Protein AF-A0A6L3JPJ9-F1 (afdb_monomer_lite)

Organism: NCBI:txid246787

Sequence (90 aa):
ILGAPLFKKATLHFENGKNLVITAPDNSDTNRYVDEMHVNGTVYTKNYLKHNELLQGGVIDFKMTDRPNMQRGTQESDLPYSFSKDETMK

Foldseek 3Di:
DDAFDQDQWDKDQDPVRAIAIEGANVHDPQFGEFQWKDFQNHTDQARDDDPVSPVVHHYMYTHTGNDYDPPGQPDPVNYDDDPVVVVVVD

Radius of gyration: 14.55 Å; chains: 1; bounding box: 35×27×38 Å

Secondary structure (DSSP, 8-state):
-----SSSEEEEE-TTS-EEEEE-TT-SSS--EEEEEEETTEE---S---HHHHTT-EEEEEEEESS--SSTT-SGGGSPP-HHHHGGG-

InterPro domains:
  IPR012939 Glycosyl hydrolase family 92 [PF07971] (2-66)
  IPR050883 Peptide-N(4)-(N-acetyl-beta-glucosaminyl)asparagine amidase [PTHR12143] (2-69)

Structure (mmCIF, N/CA/C/O backbone):
data_AF-A0A6L3JPJ9-F1
#
_entry.id   AF-A0A6L3JPJ9-F1
#
loop_
_atom_site.group_PDB
_atom_site.id
_atom_site.type_symbol
_atom_site.label_atom_id
_atom_site.label_alt_id
_atom_site.label_comp_id
_atom_site.label_asym_id
_atom_site.label_entity_id
_atom_site.label_seq_id
_atom_site.pdbx_PDB_ins_code
_atom_site.Cartn_x
_atom_site.Cartn_y
_atom_site.Cartn_z
_atom_site.occupancy
_atom_site.B_iso_or_equiv
_atom_site.auth_seq_id
_atom_site.auth_comp_id
_atom_site.auth_asym_id
_atom_site.auth_atom_id
_atom_site.pdbx_PDB_model_num
ATOM 1 N N . ILE A 1 1 ? 0.722 -1.661 9.072 1.00 97.62 1 ILE A N 1
ATOM 2 C CA . ILE A 1 1 ? 1.981 -1.075 8.544 1.00 97.62 1 ILE A CA 1
ATOM 3 C C . ILE A 1 1 ? 2.136 -1.526 7.103 1.00 97.62 1 ILE A C 1
ATOM 5 O O . ILE A 1 1 ? 1.704 -2.633 6.802 1.00 97.62 1 ILE A O 1
ATOM 9 N N . LEU A 1 2 ? 2.653 -0.670 6.222 1.00 97.56 2 LEU A N 1
ATOM 10 C CA . LEU A 1 2 ? 2.850 -1.000 4.812 1.00 97.56 2 LEU A CA 1
ATOM 11 C C . LEU A 1 2 ? 4.153 -1.771 4.593 1.00 97.56 2 LEU A C 1
ATOM 13 O O . LEU A 1 2 ? 5.191 -1.420 5.146 1.00 97.56 2 LEU A O 1
ATOM 17 N N . GLY A 1 3 ? 4.068 -2.799 3.753 1.00 97.50 3 GLY A N 1
ATOM 18 C CA . GLY A 1 3 ? 5.207 -3.436 3.094 1.00 97.50 3 GLY A CA 1
ATOM 19 C C . GLY A 1 3 ? 5.099 -3.240 1.581 1.00 97.50 3 GLY A C 1
ATOM 20 O O . GLY A 1 3 ? 4.630 -2.198 1.127 1.00 97.50 3 GLY A O 1
ATOM 21 N N . ALA A 1 4 ? 5.462 -4.265 0.810 1.00 97.19 4 ALA A N 1
ATOM 22 C CA . ALA A 1 4 ? 5.241 -4.321 -0.634 1.00 97.19 4 ALA A CA 1
ATOM 23 C C . ALA A 1 4 ? 4.259 -5.458 -0.982 1.00 97.19 4 ALA A C 1
ATOM 25 O O . ALA A 1 4 ? 4.353 -6.537 -0.385 1.00 97.19 4 ALA A O 1
ATOM 26 N N . PRO A 1 5 ? 3.304 -5.251 -1.909 1.00 97.62 5 PRO A N 1
ATOM 27 C CA . PRO A 1 5 ? 2.424 -6.323 -2.364 1.00 97.62 5 PRO A CA 1
ATOM 28 C C . PRO A 1 5 ? 3.224 -7.403 -3.108 1.00 97.62 5 PRO A C 1
ATOM 30 O O . PRO A 1 5 ? 4.207 -7.095 -3.773 1.00 97.62 5 PRO A O 1
ATOM 33 N N . LEU A 1 6 ? 2.784 -8.665 -3.037 1.00 98.06 6 LEU A N 1
ATOM 34 C CA . LEU A 1 6 ? 3.387 -9.780 -3.792 1.00 98.06 6 LEU A CA 1
ATOM 35 C C . LEU A 1 6 ? 2.652 -10.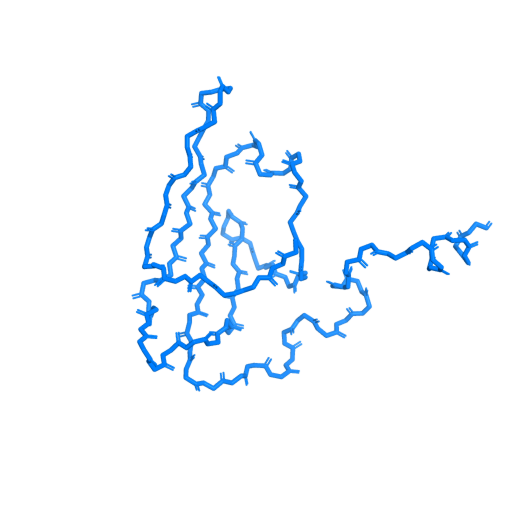076 -5.108 1.00 98.06 6 LEU A C 1
ATOM 37 O O . LEU A 1 6 ? 3.261 -10.437 -6.108 1.00 98.06 6 LEU A O 1
ATOM 41 N N . PHE A 1 7 ? 1.328 -9.934 -5.109 1.00 98.19 7 PHE A N 1
ATOM 42 C CA . PHE A 1 7 ? 0.496 -10.221 -6.275 1.00 98.19 7 PHE A CA 1
ATOM 43 C C . PHE A 1 7 ? 0.174 -8.944 -7.048 1.00 98.19 7 PHE A C 1
ATOM 45 O O . PHE A 1 7 ? 0.121 -7.856 -6.476 1.00 98.19 7 PHE A O 1
ATOM 52 N N . LYS A 1 8 ? -0.122 -9.091 -8.344 1.00 98.62 8 LYS A N 1
ATOM 53 C CA . LYS A 1 8 ? -0.587 -7.979 -9.190 1.00 98.62 8 LYS A CA 1
ATOM 54 C C . LYS A 1 8 ? -1.977 -7.472 -8.818 1.00 98.62 8 LYS A C 1
ATOM 56 O O . LYS A 1 8 ? -2.318 -6.326 -9.102 1.00 98.62 8 LYS A O 1
ATOM 61 N N . LYS A 1 9 ? -2.795 -8.331 -8.211 1.00 98.75 9 LYS A N 1
ATOM 62 C CA . LYS A 1 9 ? -4.122 -7.982 -7.716 1.00 98.75 9 LYS A CA 1
ATOM 63 C C . LYS A 1 9 ? -4.488 -8.865 -6.533 1.00 98.75 9 LYS A C 1
ATOM 65 O O . LYS A 1 9 ? -4.293 -10.076 -6.584 1.00 98.75 9 LYS A O 1
ATOM 70 N N . ALA A 1 10 ? -5.067 -8.256 -5.510 1.00 98.62 10 ALA A N 1
ATOM 71 C CA . ALA A 1 10 ? -5.759 -8.939 -4.429 1.00 98.62 10 ALA A CA 1
ATOM 72 C C . ALA A 1 10 ? -7.124 -8.278 -4.214 1.00 98.62 10 ALA A C 1
ATOM 74 O O . ALA A 1 10 ? -7.326 -7.103 -4.522 1.00 98.62 10 ALA A O 1
ATOM 75 N N . THR A 1 11 ? -8.097 -9.030 -3.716 1.00 98.75 11 THR A N 1
ATOM 76 C CA . THR A 1 11 ? -9.403 -8.483 -3.342 1.00 98.75 11 THR A CA 1
ATOM 77 C C . THR A 1 11 ? -9.796 -9.058 -1.996 1.00 98.75 11 THR A C 1
ATOM 79 O O . THR A 1 11 ? -9.776 -10.271 -1.810 1.00 98.75 11 THR A O 1
ATOM 82 N N . LEU A 1 12 ? -10.091 -8.171 -1.051 1.00 98.56 12 LEU A N 1
ATOM 83 C CA . LEU A 1 12 ? -10.591 -8.520 0.267 1.00 98.56 12 LEU A CA 1
ATOM 84 C C . LEU A 1 12 ? -12.101 -8.306 0.264 1.00 98.56 12 LEU A C 1
ATOM 86 O O . LEU A 1 12 ? -12.575 -7.238 -0.125 1.00 98.56 12 LEU A O 1
ATOM 90 N N . HIS A 1 13 ? -12.825 -9.318 0.725 1.00 98.62 13 HIS A N 1
ATOM 91 C CA . HIS A 1 13 ? -14.261 -9.269 0.962 1.00 98.62 13 HIS A CA 1
ATOM 92 C C . HIS A 1 13 ? -14.483 -9.165 2.469 1.00 98.62 13 HIS A C 1
ATOM 94 O O . HIS A 1 13 ? -14.068 -10.055 3.211 1.00 98.62 13 HIS A O 1
ATOM 100 N N . PHE A 1 14 ? -15.077 -8.068 2.931 1.00 98.44 14 PHE A N 1
ATOM 101 C CA . PHE A 1 14 ? -15.333 -7.854 4.353 1.00 98.44 14 PHE A CA 1
ATOM 102 C C . PHE A 1 14 ? -16.728 -8.343 4.751 1.00 98.44 14 PHE A C 1
ATOM 104 O O . PHE A 1 14 ? -17.652 -8.366 3.940 1.00 98.44 14 PHE A O 1
ATOM 111 N N . GLU A 1 15 ? -16.910 -8.654 6.037 1.00 98.38 15 GLU A N 1
ATOM 112 C CA . GLU A 1 15 ? -18.199 -9.093 6.598 1.00 98.38 15 GLU A CA 1
ATOM 113 C C . GLU A 1 15 ? -19.313 -8.044 6.448 1.00 98.38 15 GLU A C 1
ATOM 115 O O . GLU A 1 15 ? -20.485 -8.388 6.343 1.00 98.38 15 GLU A O 1
ATOM 120 N N . ASN A 1 16 ? -18.956 -6.757 6.373 1.00 97.75 16 ASN A N 1
ATOM 121 C CA . ASN A 1 16 ? -19.901 -5.658 6.150 1.00 97.75 16 ASN A CA 1
ATOM 122 C C . ASN A 1 16 ? -20.383 -5.538 4.686 1.00 97.75 16 ASN A C 1
ATOM 124 O O . ASN A 1 16 ? -21.020 -4.547 4.328 1.00 97.75 16 ASN A O 1
ATOM 128 N N . GLY A 1 17 ? -20.039 -6.506 3.831 1.00 98.44 17 GLY A N 1
ATOM 129 C CA . GLY A 1 17 ? -20.423 -6.570 2.421 1.00 98.44 17 GLY A CA 1
ATOM 130 C C . GLY A 1 17 ? -19.606 -5.671 1.492 1.00 98.44 17 GLY A C 1
ATOM 131 O O . GLY A 1 17 ? -19.824 -5.695 0.280 1.00 98.44 17 GLY A O 1
ATOM 132 N N . LYS A 1 18 ? -18.665 -4.878 2.01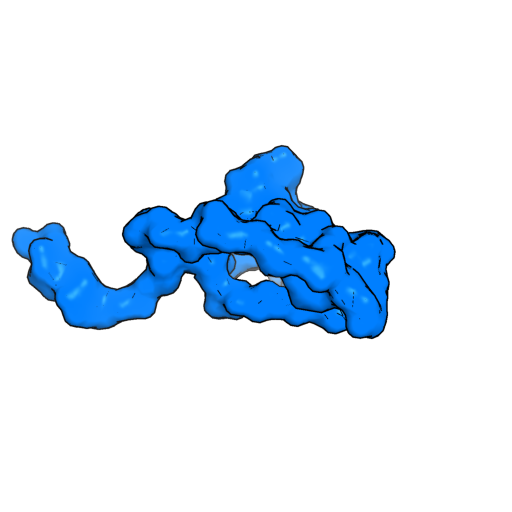8 1.00 98.56 18 LYS A N 1
ATOM 133 C CA . LYS A 1 18 ? -17.777 -4.046 1.201 1.00 98.56 18 LYS A CA 1
ATOM 134 C C . LYS A 1 18 ? -16.548 -4.825 0.753 1.00 98.56 18 LYS A C 1
ATOM 136 O O . LYS A 1 18 ? -16.102 -5.764 1.408 1.00 98.56 18 LYS A O 1
ATOM 141 N N . ASN A 1 19 ? -15.962 -4.362 -0.346 1.00 98.62 19 ASN A N 1
ATOM 142 C CA . ASN A 1 19 ? -14.753 -4.938 -0.914 1.00 98.62 19 ASN A CA 1
ATOM 143 C C . ASN A 1 19 ? -13.634 -3.906 -0.952 1.00 98.62 19 ASN A C 1
ATOM 145 O O . ASN A 1 19 ? -13.881 -2.737 -1.251 1.00 98.62 19 ASN A O 1
ATOM 149 N N . LEU A 1 20 ? -12.409 -4.365 -0.718 1.00 98.75 20 LEU A N 1
ATOM 150 C CA . LEU A 1 20 ? -11.190 -3.612 -0.977 1.00 98.75 20 LEU A CA 1
ATOM 151 C C . LEU A 1 20 ? -10.405 -4.310 -2.083 1.00 98.75 20 LEU A C 1
ATOM 153 O O . LEU A 1 20 ? -10.012 -5.467 -1.939 1.00 98.75 20 LEU A O 1
ATOM 157 N N . VAL A 1 21 ? -10.160 -3.603 -3.178 1.00 98.81 21 VAL A N 1
ATOM 158 C CA . VAL A 1 21 ? -9.327 -4.081 -4.281 1.00 98.81 21 VAL A CA 1
ATOM 159 C C . VAL A 1 21 ? -7.944 -3.465 -4.146 1.00 98.81 21 VAL A C 1
ATOM 161 O O . VAL A 1 21 ? -7.809 -2.252 -4.065 1.00 98.81 21 VAL A O 1
ATOM 164 N N . ILE A 1 22 ? -6.913 -4.301 -4.135 1.00 98.81 22 ILE A N 1
ATOM 165 C CA . ILE A 1 22 ? -5.519 -3.868 -4.125 1.00 98.81 22 ILE A CA 1
ATOM 166 C C . ILE A 1 22 ? -4.927 -4.219 -5.484 1.00 98.81 22 ILE A C 1
ATOM 168 O O . ILE A 1 22 ? -4.969 -5.387 -5.880 1.00 98.81 22 ILE A O 1
ATOM 172 N N . THR A 1 23 ? -4.389 -3.236 -6.199 1.00 98.81 23 THR A N 1
ATOM 173 C CA . THR A 1 23 ? -3.768 -3.423 -7.514 1.00 98.81 23 THR A CA 1
ATOM 174 C C . THR A 1 23 ? -2.290 -3.041 -7.472 1.00 98.81 23 THR A C 1
ATOM 176 O O . THR A 1 23 ? -1.882 -2.134 -6.753 1.00 98.81 23 THR A O 1
ATOM 179 N N . ALA A 1 24 ? -1.478 -3.785 -8.214 1.00 98.75 24 ALA A N 1
ATOM 180 C CA . ALA A 1 24 ? -0.049 -3.559 -8.396 1.00 98.75 24 ALA A CA 1
ATOM 181 C C . ALA A 1 24 ? 0.374 -4.156 -9.755 1.00 98.75 24 ALA A C 1
ATOM 183 O O . ALA A 1 24 ? 1.090 -5.157 -9.794 1.00 98.75 24 ALA A O 1
ATOM 184 N N . PRO A 1 25 ? -0.137 -3.644 -10.889 1.00 98.38 25 PRO A N 1
ATOM 185 C CA . PRO A 1 25 ? -0.027 -4.315 -12.192 1.00 98.38 25 PRO A CA 1
ATOM 186 C C . PRO A 1 25 ? 1.423 -4.560 -12.639 1.00 98.38 25 PRO A C 1
ATOM 188 O O . PRO A 1 25 ? 1.711 -5.594 -13.255 1.00 98.38 25 PRO A O 1
ATOM 191 N N . ASP A 1 26 ? 2.324 -3.654 -12.257 1.00 98.19 26 ASP A N 1
ATOM 192 C CA . ASP A 1 26 ? 3.750 -3.699 -12.584 1.00 98.19 26 ASP A CA 1
ATOM 193 C C . ASP A 1 26 ? 4.566 -4.605 -11.651 1.00 98.19 26 ASP A C 1
ATOM 195 O O . ASP A 1 26 ? 5.772 -4.750 -11.843 1.00 98.19 26 ASP A O 1
ATOM 199 N N . ASN A 1 27 ? 3.936 -5.227 -10.648 1.00 98.06 27 ASN A N 1
ATOM 200 C CA . ASN A 1 27 ? 4.611 -6.109 -9.702 1.00 98.06 27 ASN A CA 1
ATOM 201 C C . ASN A 1 27 ? 5.239 -7.321 -10.407 1.00 98.06 27 ASN A C 1
ATOM 203 O O . ASN A 1 27 ? 4.601 -7.983 -11.236 1.00 98.06 27 ASN A O 1
ATOM 207 N N . SER A 1 28 ? 6.495 -7.603 -10.076 1.00 98.44 28 SER A N 1
ATOM 208 C CA . SER A 1 28 ? 7.287 -8.685 -10.652 1.00 98.44 28 SER A CA 1
ATOM 209 C C . SER A 1 28 ? 8.484 -9.016 -9.761 1.00 98.44 28 SER A C 1
ATOM 211 O O . SER A 1 28 ? 8.789 -8.297 -8.809 1.00 98.44 28 SER A O 1
ATOM 213 N N . ASP A 1 29 ? 9.233 -10.059 -10.125 1.00 97.81 29 ASP A N 1
ATOM 214 C CA . ASP A 1 29 ? 10.492 -10.403 -9.457 1.00 97.81 29 ASP A CA 1
ATOM 215 C C . ASP A 1 29 ? 11.543 -9.287 -9.530 1.00 97.81 29 ASP A C 1
ATOM 217 O O . ASP A 1 29 ? 12.491 -9.305 -8.745 1.00 97.81 29 ASP A O 1
ATOM 221 N N . THR A 1 30 ? 11.386 -8.317 -10.434 1.00 98.31 30 THR A N 1
ATOM 222 C CA . THR A 1 30 ? 12.258 -7.144 -10.572 1.00 98.31 30 THR A CA 1
ATOM 223 C C . THR A 1 30 ? 11.666 -5.919 -9.869 1.00 98.31 30 THR A C 1
ATOM 225 O O . THR A 1 30 ? 12.359 -5.254 -9.102 1.00 98.31 30 THR A O 1
ATOM 228 N N . ASN A 1 31 ? 10.373 -5.651 -10.062 1.00 98.62 31 ASN A N 1
ATOM 229 C CA . ASN A 1 31 ? 9.708 -4.447 -9.561 1.00 98.62 31 ASN A CA 1
ATOM 230 C C . ASN A 1 31 ? 9.193 -4.640 -8.130 1.00 98.62 31 ASN A C 1
ATOM 232 O O . ASN A 1 31 ? 8.004 -4.874 -7.908 1.00 98.62 31 ASN A O 1
ATOM 236 N N . ARG A 1 32 ? 10.105 -4.563 -7.156 1.00 97.81 32 ARG A N 1
ATOM 237 C CA . ARG A 1 32 ? 9.826 -4.869 -5.741 1.00 97.81 32 ARG A CA 1
ATOM 238 C C . ARG A 1 32 ? 9.562 -3.644 -4.866 1.00 97.81 32 ARG A C 1
ATOM 240 O O . ARG A 1 32 ? 9.119 -3.804 -3.730 1.00 97.81 32 ARG A O 1
ATOM 247 N N . TYR A 1 33 ? 9.847 -2.439 -5.353 1.00 98.62 33 TYR A N 1
ATOM 248 C CA . TYR A 1 33 ? 9.693 -1.208 -4.580 1.00 98.62 33 TYR A CA 1
ATOM 249 C C . TYR A 1 33 ? 8.380 -0.508 -4.916 1.00 98.62 33 TYR A C 1
ATOM 251 O O . TYR A 1 33 ? 7.943 -0.505 -6.064 1.00 98.62 33 TYR A O 1
ATOM 259 N N . VAL A 1 34 ? 7.767 0.110 -3.906 1.00 98.62 34 VAL A N 1
ATOM 260 C CA . VAL A 1 34 ? 6.607 0.987 -4.087 1.00 98.62 34 VAL A CA 1
ATOM 261 C C . VAL A 1 34 ? 7.114 2.383 -4.446 1.00 98.62 34 VAL A C 1
ATOM 263 O O . VAL A 1 34 ? 7.698 3.056 -3.597 1.00 98.62 34 VAL A O 1
ATOM 266 N N . ASP A 1 35 ? 6.883 2.812 -5.685 1.00 98.56 35 ASP A N 1
ATOM 267 C CA . ASP A 1 35 ? 7.181 4.176 -6.137 1.00 98.56 35 ASP A CA 1
ATOM 268 C C . ASP A 1 35 ? 6.114 5.156 -5.642 1.00 98.56 35 ASP A C 1
ATOM 270 O O . ASP A 1 35 ? 6.409 6.179 -5.031 1.00 98.56 35 ASP A O 1
ATOM 274 N N . GLU A 1 36 ? 4.848 4.793 -5.846 1.00 98.50 36 GLU A N 1
ATOM 275 C CA . GLU A 1 36 ? 3.680 5.584 -5.473 1.00 98.50 36 GLU A CA 1
ATOM 276 C C . GLU A 1 36 ? 2.557 4.666 -4.986 1.00 98.50 36 GLU A C 1
ATOM 278 O O . GLU A 1 36 ? 2.480 3.485 -5.334 1.00 98.50 36 GLU A O 1
ATOM 283 N N . MET A 1 37 ? 1.662 5.224 -4.178 1.00 98.44 37 MET A N 1
ATOM 284 C CA . MET A 1 37 ? 0.461 4.546 -3.714 1.00 98.44 37 MET A CA 1
ATOM 285 C C . MET A 1 37 ? -0.704 5.527 -3.771 1.00 98.44 37 MET A C 1
ATOM 287 O O . MET A 1 37 ? -0.568 6.674 -3.344 1.00 98.44 37 MET A O 1
ATOM 291 N N . HIS A 1 38 ? -1.847 5.058 -4.254 1.00 98.62 38 HIS A N 1
ATOM 292 C CA . HIS A 1 38 ? -3.091 5.810 -4.270 1.00 98.62 38 HIS A CA 1
ATOM 293 C C . HIS A 1 38 ? -4.149 5.067 -3.466 1.00 98.62 38 HIS A C 1
ATOM 295 O O . HIS A 1 38 ? -4.256 3.845 -3.547 1.00 98.62 38 HIS A O 1
ATOM 301 N N . VAL A 1 39 ? -4.945 5.805 -2.698 1.00 98.25 39 VAL A N 1
ATOM 302 C CA . VAL A 1 39 ? -6.133 5.286 -2.015 1.00 98.25 39 VAL A CA 1
ATOM 303 C C . VAL A 1 39 ? -7.330 6.014 -2.600 1.00 98.25 39 VAL A C 1
ATOM 305 O O . VAL A 1 39 ? -7.426 7.236 -2.492 1.00 98.25 39 VAL A O 1
ATOM 308 N N . ASN A 1 40 ? -8.221 5.270 -3.255 1.00 97.69 40 ASN A N 1
ATOM 309 C CA . ASN A 1 40 ? -9.390 5.808 -3.953 1.00 97.69 40 ASN A CA 1
ATOM 310 C C . ASN A 1 40 ? -9.025 6.975 -4.894 1.00 97.69 40 ASN A C 1
ATOM 312 O O . ASN A 1 40 ? -9.652 8.032 -4.872 1.00 97.69 40 ASN A O 1
ATOM 316 N N . GLY A 1 41 ? -7.956 6.800 -5.680 1.00 97.88 41 GLY A N 1
ATOM 317 C CA . GLY A 1 41 ? -7.460 7.791 -6.642 1.00 97.88 41 GLY A CA 1
ATOM 318 C C . GLY A 1 41 ? -6.664 8.960 -6.049 1.00 97.88 41 GLY A C 1
ATOM 319 O O . GLY A 1 41 ? -6.142 9.772 -6.805 1.00 97.88 41 GLY A O 1
ATOM 320 N N . THR A 1 42 ? -6.528 9.059 -4.722 1.00 97.94 42 THR A N 1
ATOM 321 C CA . THR A 1 42 ? -5.763 10.137 -4.070 1.00 97.94 42 THR A CA 1
ATOM 322 C C . THR A 1 42 ? -4.379 9.652 -3.661 1.00 97.94 42 THR A C 1
ATOM 324 O O . THR A 1 42 ? -4.254 8.573 -3.081 1.00 97.94 42 THR A O 1
ATOM 327 N N . VAL A 1 43 ? -3.345 10.456 -3.931 1.00 98.25 43 VAL A N 1
ATOM 328 C CA . VAL A 1 43 ? -1.956 10.166 -3.535 1.00 98.25 43 VAL A CA 1
ATOM 329 C C . VAL A 1 43 ? -1.874 9.923 -2.027 1.00 98.25 43 VAL A C 1
ATOM 331 O O . VAL A 1 43 ? -2.381 10.710 -1.225 1.00 98.25 43 VAL A O 1
ATOM 334 N N . TYR A 1 44 ? -1.210 8.836 -1.642 1.00 98.44 44 TYR A N 1
ATOM 335 C CA . TYR A 1 44 ? -1.090 8.397 -0.260 1.00 98.44 44 TYR A CA 1
ATOM 336 C C . TYR A 1 44 ? 0.364 8.061 0.096 1.00 98.44 44 TYR A C 1
ATOM 338 O O . TYR A 1 44 ? 0.940 7.075 -0.367 1.00 98.44 44 TYR A O 1
ATOM 346 N N . THR A 1 45 ? 0.964 8.884 0.955 1.00 98.44 45 THR A N 1
ATOM 347 C CA . THR A 1 45 ? 2.393 8.805 1.303 1.00 98.44 45 THR A CA 1
ATOM 348 C C . THR A 1 45 ? 2.684 8.025 2.582 1.00 98.44 45 THR A C 1
ATOM 350 O O . THR A 1 45 ? 3.793 7.517 2.739 1.00 98.44 45 THR A O 1
ATOM 353 N N . LYS A 1 46 ? 1.701 7.883 3.482 1.00 98.56 46 LYS A N 1
ATOM 354 C CA . LYS A 1 46 ? 1.922 7.310 4.818 1.00 98.56 46 LYS A CA 1
ATOM 355 C C . LYS A 1 46 ? 2.335 5.843 4.747 1.00 98.56 46 LYS A C 1
ATOM 357 O O . LYS A 1 46 ? 1.832 5.087 3.920 1.00 98.56 46 LYS A O 1
ATOM 362 N N . ASN A 1 47 ? 3.156 5.401 5.698 1.00 98.56 47 ASN A N 1
ATOM 363 C CA . ASN A 1 47 ? 3.638 4.015 5.795 1.00 98.56 47 ASN A CA 1
ATOM 364 C C . ASN A 1 47 ? 2.687 3.082 6.564 1.00 98.56 47 ASN A C 1
ATOM 366 O O . ASN A 1 47 ? 3.064 2.005 7.036 1.00 98.56 47 ASN A O 1
ATOM 370 N N . TYR A 1 48 ? 1.428 3.480 6.716 1.00 98.44 48 TYR A N 1
ATOM 371 C CA . TYR A 1 48 ? 0.397 2.707 7.393 1.00 98.44 48 TYR A CA 1
ATOM 372 C C . TYR A 1 48 ? -0.976 3.018 6.804 1.00 98.44 48 TYR A C 1
ATOM 374 O O . TYR A 1 48 ? -1.176 4.061 6.195 1.00 98.44 48 TYR A O 1
ATOM 382 N N . LEU A 1 49 ? -1.922 2.112 7.017 1.00 97.50 49 LEU A N 1
ATOM 383 C CA . LEU A 1 49 ? -3.339 2.280 6.707 1.00 97.50 49 LEU A CA 1
ATOM 384 C C . LEU A 1 49 ? -4.116 2.115 8.006 1.00 97.50 49 LEU A C 1
ATOM 386 O O . LEU A 1 49 ? -3.745 1.274 8.835 1.00 97.50 49 LEU A O 1
ATOM 390 N N . LYS A 1 50 ? -5.176 2.900 8.197 1.00 96.75 50 LYS A N 1
ATOM 391 C CA . LYS A 1 50 ? -6.040 2.745 9.366 1.00 96.75 50 LYS A CA 1
ATOM 392 C C . LYS A 1 50 ? -7.107 1.697 9.087 1.00 96.75 50 LYS A C 1
ATOM 394 O O . LYS A 1 50 ? -7.679 1.637 8.003 1.00 96.75 50 LYS A O 1
ATOM 399 N N . HIS A 1 51 ? -7.408 0.879 10.089 1.00 97.38 51 HIS A N 1
ATOM 400 C CA . HIS A 1 51 ? -8.384 -0.199 9.945 1.00 97.38 51 HIS A CA 1
ATOM 401 C C . HIS A 1 51 ? -9.779 0.313 9.543 1.00 97.38 51 HIS A C 1
ATOM 403 O O . HIS A 1 51 ? -10.405 -0.230 8.638 1.00 97.38 51 HIS A O 1
ATOM 409 N N . ASN A 1 52 ? -10.236 1.404 10.161 1.00 96.38 52 ASN A N 1
ATOM 410 C CA . ASN A 1 52 ? -11.528 2.022 9.859 1.00 96.38 52 ASN A CA 1
ATOM 411 C C . ASN A 1 52 ? -11.618 2.602 8.435 1.00 96.38 52 ASN A C 1
ATOM 413 O O . ASN A 1 52 ? -12.713 2.673 7.888 1.00 96.38 52 ASN A O 1
ATOM 417 N N . GLU A 1 53 ? -10.500 3.012 7.835 1.00 94.06 53 GLU A N 1
ATOM 418 C CA . GLU A 1 53 ? -10.446 3.447 6.435 1.00 94.06 53 GLU A CA 1
ATOM 419 C C . GLU A 1 53 ? -10.549 2.237 5.500 1.00 94.06 53 GLU A C 1
ATOM 421 O O . GLU A 1 53 ? -11.327 2.264 4.552 1.00 94.06 53 GLU A O 1
ATOM 426 N N . LEU A 1 54 ? -9.862 1.130 5.813 1.00 96.12 54 LEU A N 1
ATOM 427 C CA . LEU A 1 54 ? -9.946 -0.106 5.021 1.00 96.12 54 LEU A CA 1
ATOM 428 C C . LEU A 1 54 ? -11.358 -0.689 4.991 1.00 96.12 54 LEU A C 1
ATOM 430 O O . LEU A 1 54 ? -11.826 -1.102 3.933 1.00 96.12 54 LEU A O 1
ATOM 434 N N . LEU A 1 55 ? -12.058 -0.682 6.129 1.00 97.69 55 LEU A N 1
ATOM 435 C CA . LEU A 1 55 ? -13.431 -1.185 6.224 1.00 97.69 55 LEU A CA 1
ATOM 436 C C . LEU A 1 55 ? -14.438 -0.392 5.379 1.00 97.69 55 LEU A C 1
ATOM 438 O O . LEU A 1 55 ? -15.563 -0.857 5.184 1.00 97.69 55 LEU A O 1
ATOM 442 N N . GLN A 1 56 ? -14.069 0.784 4.861 1.00 97.88 56 GLN A N 1
ATOM 443 C CA . GLN A 1 56 ? -14.897 1.523 3.906 1.00 97.88 56 GLN A CA 1
ATOM 444 C C . GLN A 1 56 ? -14.844 0.927 2.494 1.00 97.88 56 GLN A C 1
ATOM 446 O O . GLN A 1 56 ? -15.675 1.306 1.669 1.00 97.88 56 GLN A O 1
ATOM 451 N N . GLY A 1 57 ? -13.953 -0.039 2.247 1.00 98.25 57 GLY A N 1
ATOM 452 C CA . GLY A 1 57 ? -13.725 -0.645 0.942 1.00 98.25 57 GLY A CA 1
ATOM 453 C C . GLY A 1 57 ? -13.004 0.298 -0.021 1.00 98.25 57 GLY A C 1
ATOM 454 O O . GLY A 1 57 ? -12.341 1.248 0.393 1.00 98.25 57 GLY A O 1
ATOM 455 N N . GLY A 1 58 ? -13.149 0.029 -1.315 1.00 98.25 58 GLY A N 1
ATOM 456 C CA . GLY A 1 58 ? -12.608 0.862 -2.386 1.00 98.25 58 GLY A CA 1
ATOM 457 C C . GLY A 1 58 ? -11.393 0.242 -3.066 1.00 98.25 58 GLY A C 1
ATOM 458 O O . GLY A 1 58 ? -11.313 -0.982 -3.210 1.00 98.25 58 GLY A O 1
ATOM 459 N N . VAL A 1 59 ? -10.474 1.091 -3.522 1.00 98.62 59 VAL A N 1
ATOM 460 C CA . VAL A 1 59 ? -9.310 0.686 -4.317 1.00 98.62 59 VAL A CA 1
ATOM 461 C C . VAL A 1 59 ? -8.027 1.270 -3.734 1.00 98.62 59 VAL A C 1
ATOM 463 O O . VAL A 1 59 ? -7.971 2.446 -3.371 1.00 98.62 59 VAL A O 1
ATOM 466 N N . ILE A 1 60 ? -6.996 0.434 -3.653 1.00 98.69 60 ILE A N 1
ATOM 467 C CA . ILE A 1 60 ? -5.619 0.836 -3.385 1.00 98.69 60 ILE A CA 1
ATOM 468 C C . ILE A 1 60 ? -4.780 0.449 -4.594 1.00 98.69 60 ILE A C 1
ATOM 470 O O . ILE A 1 60 ? -4.689 -0.734 -4.922 1.00 98.69 60 ILE A O 1
ATOM 474 N N . ASP A 1 61 ? -4.136 1.429 -5.211 1.00 98.81 61 ASP A N 1
ATOM 475 C CA . ASP A 1 61 ? -3.297 1.227 -6.388 1.00 98.81 61 ASP A CA 1
ATOM 476 C C . ASP A 1 61 ? -1.833 1.486 -6.034 1.00 98.81 61 ASP A C 1
ATOM 478 O O . ASP A 1 61 ? -1.467 2.575 -5.588 1.00 98.81 61 ASP A O 1
ATOM 482 N N . PHE A 1 62 ? -0.990 0.475 -6.227 1.00 98.75 62 PHE A N 1
ATOM 483 C CA . PHE A 1 62 ? 0.455 0.550 -6.054 1.00 98.75 62 PHE A CA 1
ATOM 484 C C . PHE A 1 62 ? 1.143 0.659 -7.414 1.00 98.75 62 PHE A C 1
ATOM 486 O O . PHE A 1 62 ? 0.978 -0.202 -8.281 1.00 98.75 62 PHE A O 1
ATOM 493 N N . LYS A 1 63 ? 1.980 1.683 -7.569 1.00 98.69 63 LYS A N 1
ATOM 494 C CA . LYS A 1 63 ? 2.930 1.790 -8.677 1.00 98.69 63 LYS A CA 1
ATOM 495 C C . LYS A 1 63 ? 4.235 1.129 -8.247 1.00 98.69 63 LYS A C 1
ATOM 497 O O . LYS A 1 63 ? 4.879 1.589 -7.302 1.00 98.69 63 LYS A O 1
ATOM 502 N N . MET A 1 64 ? 4.591 0.03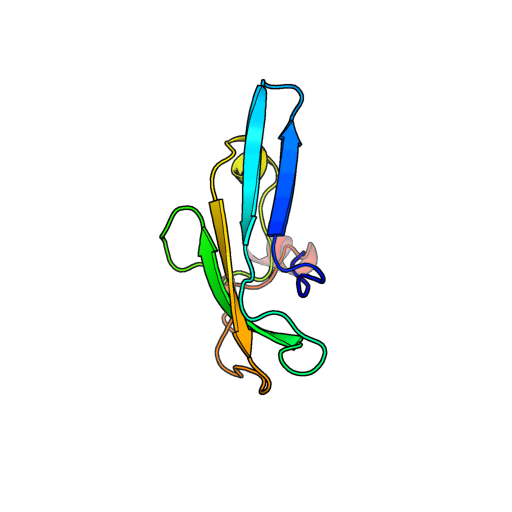1 -8.908 1.00 98.69 64 MET A N 1
ATOM 503 C CA . MET A 1 64 ? 5.770 -0.769 -8.566 1.00 98.69 64 MET A CA 1
ATOM 504 C C . MET A 1 64 ? 6.948 -0.415 -9.476 1.00 98.69 64 MET A C 1
ATOM 506 O O . MET A 1 64 ? 6.757 -0.109 -10.648 1.00 98.69 64 MET A O 1
ATOM 510 N N . THR A 1 65 ? 8.167 -0.482 -8.949 1.00 98.75 65 THR A N 1
ATOM 511 C CA . THR A 1 65 ? 9.400 -0.130 -9.672 1.00 98.75 65 THR A CA 1
ATOM 512 C C . THR A 1 65 ? 10.586 -0.991 -9.219 1.00 98.75 65 THR A C 1
ATOM 514 O O . THR A 1 65 ? 10.549 -1.616 -8.152 1.00 98.75 65 THR A O 1
ATOM 517 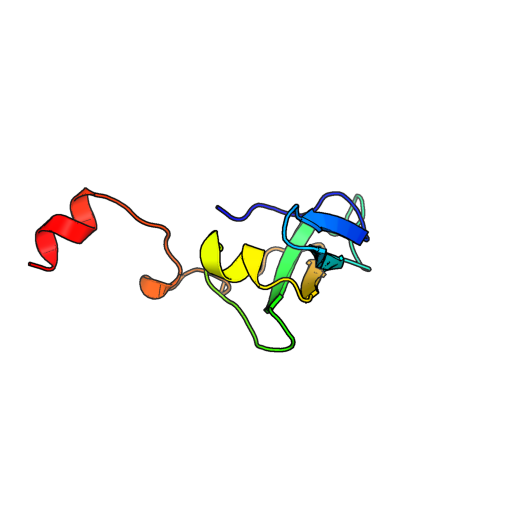N N . ASP A 1 66 ? 11.641 -1.040 -10.031 1.00 98.62 66 ASP A N 1
ATOM 518 C CA . ASP A 1 66 ? 12.886 -1.779 -9.782 1.00 98.62 66 ASP A CA 1
ATOM 519 C C . ASP A 1 66 ? 13.892 -1.009 -8.906 1.00 98.62 66 ASP A C 1
ATOM 521 O O . ASP A 1 66 ? 14.867 -1.586 -8.421 1.00 98.62 66 ASP A O 1
ATOM 525 N N . ARG A 1 67 ? 13.643 0.283 -8.656 1.00 98.44 67 ARG A N 1
ATOM 526 C CA . ARG A 1 67 ? 14.504 1.164 -7.854 1.00 98.44 67 ARG A CA 1
ATOM 527 C C . ARG A 1 67 ? 13.739 1.824 -6.711 1.00 98.44 67 ARG A C 1
ATOM 529 O O . ARG A 1 67 ? 12.619 2.274 -6.918 1.00 98.44 67 ARG A O 1
ATOM 536 N N . PRO A 1 68 ? 14.332 1.968 -5.518 1.00 98.25 68 PRO A N 1
ATOM 537 C CA . PRO A 1 68 ? 13.647 2.616 -4.408 1.00 98.25 68 PRO A CA 1
ATOM 538 C C . PRO A 1 68 ? 13.377 4.098 -4.701 1.00 98.25 68 PRO A C 1
ATOM 540 O O . PRO A 1 68 ? 14.274 4.835 -5.116 1.00 98.25 68 PRO A O 1
ATOM 543 N N . ASN A 1 69 ? 12.158 4.549 -4.407 1.00 98.44 69 ASN A N 1
ATOM 544 C CA . ASN A 1 69 ? 11.847 5.968 -4.289 1.00 98.44 69 ASN A CA 1
ATOM 545 C C . ASN A 1 69 ? 12.271 6.448 -2.895 1.00 98.44 69 ASN A C 1
ATOM 547 O O . ASN A 1 69 ? 11.633 6.126 -1.893 1.00 98.44 69 ASN A O 1
ATOM 551 N N . MET A 1 70 ? 13.365 7.207 -2.831 1.00 98.31 70 MET A N 1
ATOM 552 C CA . MET A 1 70 ? 13.961 7.660 -1.567 1.00 98.31 70 MET A CA 1
ATOM 553 C C . MET A 1 70 ? 13.210 8.838 -0.928 1.00 98.31 70 MET A C 1
ATOM 555 O O . MET A 1 70 ? 13.582 9.276 0.157 1.00 98.31 70 MET A O 1
ATOM 559 N N . GLN A 1 71 ? 12.187 9.381 -1.594 1.00 98.19 71 GLN A N 1
ATOM 560 C CA . GLN A 1 71 ? 11.396 10.513 -1.112 1.00 98.19 71 GLN A CA 1
ATOM 561 C C . GLN A 1 71 ? 10.068 10.064 -0.487 1.00 98.19 71 GLN A C 1
ATOM 563 O O . GLN A 1 71 ? 9.572 10.719 0.433 1.00 98.19 71 GLN A O 1
ATOM 568 N N . ARG A 1 72 ? 9.490 8.947 -0.946 1.00 98.31 72 ARG A N 1
ATOM 569 C CA . ARG A 1 72 ? 8.191 8.452 -0.474 1.00 98.31 72 ARG A CA 1
ATOM 570 C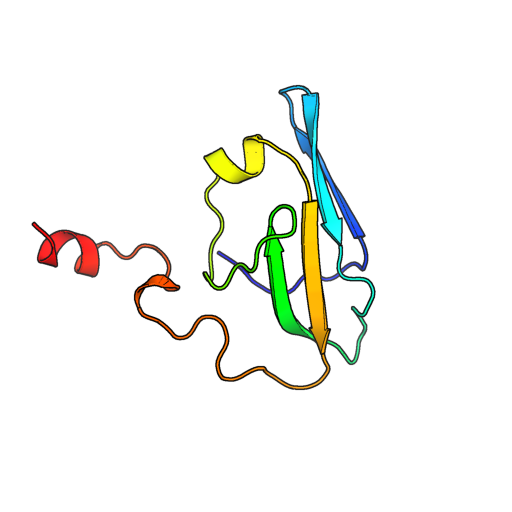 C . ARG A 1 72 ? 8.235 8.035 1.001 1.00 98.31 72 ARG A C 1
ATOM 572 O O . ARG A 1 72 ? 9.061 7.220 1.400 1.00 98.31 72 ARG A O 1
ATOM 579 N N . GLY A 1 73 ? 7.265 8.509 1.786 1.00 98.00 73 GLY A N 1
ATOM 580 C CA . GLY A 1 73 ? 7.029 8.025 3.149 1.00 98.00 73 GLY A CA 1
ATOM 581 C C . GLY A 1 73 ? 8.118 8.427 4.145 1.00 98.00 73 GLY A C 1
ATOM 582 O O . GLY A 1 73 ? 8.368 7.697 5.102 1.00 98.00 73 GLY A O 1
ATOM 583 N N . THR A 1 74 ? 8.807 9.540 3.894 1.00 98.38 74 THR A N 1
ATOM 584 C CA . THR A 1 74 ? 9.946 10.006 4.703 1.00 98.38 74 THR A CA 1
ATOM 585 C C . THR A 1 74 ? 9.593 11.136 5.666 1.00 98.38 74 THR A C 1
ATOM 587 O O . THR A 1 74 ? 10.403 11.471 6.527 1.00 98.38 74 THR A O 1
ATOM 590 N N . GLN A 1 75 ? 8.403 11.732 5.543 1.00 98.25 75 GLN A N 1
ATOM 591 C CA . GLN A 1 75 ? 7.982 12.829 6.412 1.00 98.25 75 GLN A CA 1
ATOM 592 C C . GLN A 1 75 ? 7.568 12.302 7.789 1.00 98.25 75 GLN A C 1
ATOM 594 O O . GLN A 1 75 ? 7.067 11.184 7.906 1.00 98.25 75 GLN A O 1
ATOM 599 N N . GLU A 1 76 ? 7.696 13.116 8.843 1.00 96.62 76 GLU A N 1
ATOM 600 C CA . GLU A 1 76 ? 7.253 12.713 10.190 1.00 96.62 76 GLU A CA 1
ATOM 601 C C . GLU A 1 76 ? 5.765 12.318 10.222 1.00 96.62 76 GLU A C 1
ATOM 603 O O . GLU A 1 76 ? 5.384 11.384 10.922 1.00 96.62 76 GLU A O 1
ATOM 608 N N . SER A 1 77 ? 4.932 12.968 9.403 1.00 96.31 77 SER A N 1
ATOM 609 C CA . SER A 1 77 ? 3.501 12.669 9.254 1.00 96.31 77 SER A CA 1
ATOM 610 C C . SER A 1 77 ? 3.198 11.341 8.541 1.00 96.31 77 SER A C 1
ATOM 612 O O . SER A 1 77 ? 2.058 10.863 8.595 1.00 96.31 77 SER A O 1
ATOM 614 N N . ASP A 1 78 ? 4.196 10.735 7.892 1.00 98.19 78 ASP A N 1
ATOM 615 C CA . ASP A 1 78 ? 4.090 9.433 7.230 1.00 98.19 78 ASP A CA 1
ATOM 616 C C . ASP A 1 78 ? 4.443 8.267 8.164 1.00 98.19 78 ASP A C 1
ATOM 618 O O . ASP A 1 78 ? 4.127 7.108 7.855 1.00 98.19 78 ASP A O 1
ATOM 622 N N . LEU A 1 79 ? 5.084 8.557 9.302 1.00 97.62 79 LEU A N 1
ATOM 623 C CA . LEU A 1 79 ? 5.491 7.558 10.280 1.00 97.62 79 LEU A CA 1
ATOM 624 C C . LEU A 1 79 ? 4.270 6.950 10.988 1.00 97.62 79 LEU A C 1
ATOM 626 O O . LEU A 1 79 ? 3.279 7.639 11.248 1.00 97.62 79 LEU A O 1
ATOM 630 N N . PRO A 1 80 ? 4.30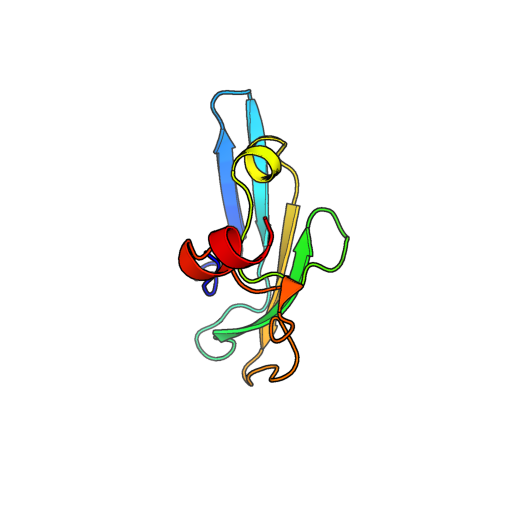9 5.648 11.311 1.00 97.56 80 PRO A N 1
ATOM 631 C CA . PRO A 1 80 ? 3.258 5.023 12.094 1.00 97.56 80 PRO A CA 1
ATOM 632 C C . PRO A 1 80 ? 3.304 5.462 13.560 1.00 97.56 80 PRO A C 1
ATOM 634 O O . PRO A 1 80 ? 4.270 6.054 14.038 1.00 97.56 80 PRO A O 1
ATOM 637 N N . TYR A 1 81 ? 2.248 5.104 14.287 1.00 96.38 81 TYR A N 1
ATOM 638 C CA . TYR A 1 81 ? 2.140 5.343 15.720 1.00 96.38 81 TYR A CA 1
ATOM 639 C C . TYR A 1 81 ? 3.367 4.841 16.501 1.00 96.38 81 TYR A C 1
ATOM 641 O O . TYR A 1 81 ? 3.868 3.742 16.262 1.00 96.38 81 TYR A O 1
ATOM 649 N N . SER A 1 82 ? 3.803 5.644 17.471 1.00 96.19 82 SER A N 1
ATOM 650 C CA . SER A 1 82 ? 4.789 5.295 18.496 1.00 96.19 82 SER A CA 1
ATOM 651 C C . SER A 1 82 ? 4.372 5.940 19.815 1.00 96.19 82 SER A C 1
ATOM 653 O O . SER A 1 82 ? 4.135 7.145 19.848 1.00 96.19 82 SER A O 1
ATOM 655 N N . PHE A 1 83 ? 4.335 5.169 20.905 1.00 95.56 83 PHE A N 1
ATOM 656 C CA . PHE A 1 83 ? 3.899 5.670 22.217 1.00 95.56 83 PHE A CA 1
ATOM 657 C C . PHE A 1 83 ? 4.729 6.873 22.698 1.00 95.56 83 PHE A C 1
ATOM 659 O O . PHE A 1 83 ? 4.177 7.903 23.064 1.00 95.56 83 PHE A O 1
ATOM 666 N N . SER A 1 84 ? 6.057 6.806 22.574 1.00 94.88 84 SER A N 1
ATOM 667 C CA . SER A 1 84 ? 6.963 7.882 23.005 1.00 94.88 84 SER A CA 1
ATOM 668 C C . SER A 1 84 ? 6.795 9.210 22.253 1.00 94.88 84 SER A C 1
ATOM 670 O O . SER A 1 84 ? 7.303 10.226 22.711 1.00 94.88 84 SER A O 1
ATOM 672 N N . LYS A 1 85 ? 6.128 9.222 21.090 1.00 90.06 85 LYS A N 1
ATOM 673 C CA . LYS A 1 85 ? 5.806 10.453 20.343 1.00 90.06 85 LYS A CA 1
ATOM 674 C C . LYS A 1 85 ? 4.455 11.044 20.753 1.00 90.06 85 LYS A C 1
ATOM 676 O O . LYS A 1 85 ? 4.236 12.238 20.579 1.00 90.06 85 LYS A O 1
ATOM 681 N N . ASP A 1 86 ? 3.566 10.214 21.287 1.00 86.69 86 ASP A N 1
ATOM 682 C CA . ASP A 1 86 ? 2.228 10.605 21.732 1.00 86.69 86 ASP A CA 1
ATOM 683 C C . ASP A 1 86 ? 2.287 11.345 23.080 1.00 86.69 86 ASP A C 1
ATOM 685 O O . ASP A 1 86 ? 1.607 12.347 23.283 1.00 86.69 86 ASP A O 1
ATOM 689 N N . GLU A 1 87 ? 3.177 10.917 23.982 1.00 70.50 87 GLU A N 1
ATOM 690 C CA . GLU A 1 87 ? 3.391 11.580 25.277 1.00 70.50 87 GLU A CA 1
ATOM 691 C C . GLU A 1 87 ? 3.941 13.007 25.145 1.00 70.50 87 GLU A C 1
ATOM 693 O O . GLU A 1 87 ? 3.592 13.869 25.943 1.00 70.50 87 GLU A O 1
ATOM 698 N N . THR A 1 88 ? 4.761 13.280 24.127 1.00 62.56 88 THR A N 1
ATOM 699 C CA . THR A 1 88 ? 5.382 14.600 23.910 1.00 62.56 88 THR A CA 1
ATOM 700 C C . THR A 1 88 ? 4.458 15.635 23.260 1.00 62.56 88 THR A C 1
ATOM 702 O O . THR A 1 88 ? 4.853 16.788 23.122 1.00 62.56 88 THR A O 1
ATOM 705 N N . MET A 1 89 ? 3.264 15.228 22.816 1.00 58.91 89 MET A N 1
ATOM 706 C CA . MET A 1 89 ? 2.285 16.088 22.129 1.00 58.91 89 MET A CA 1
ATOM 707 C C . MET A 1 89 ? 1.109 16.502 23.034 1.00 58.91 89 MET A C 1
ATOM 709 O O . MET A 1 89 ? 0.180 17.157 22.556 1.00 58.91 89 MET A O 1
ATOM 713 N N . LYS A 1 90 ? 1.133 16.103 24.312 1.00 50.72 90 LYS A N 1
ATOM 714 C CA . LYS A 1 90 ? 0.201 16.544 25.360 1.00 50.72 90 LYS A CA 1
ATOM 715 C C . LYS A 1 90 ? 0.779 17.719 26.135 1.00 50.72 90 LYS A C 1
ATOM 717 O O . LYS A 1 90 ? -0.029 18.598 26.502 1.00 50.72 90 LYS A O 1
#

pLDDT: mean 96.14, std 7.97, range [50.72, 98.81]